Protein AF-A0A2G9UNE1-F1 (afdb_monomer_lite)

Radius of gyration: 16.25 Å; chains: 1; bounding box: 36×36×47 Å

Organism: Teladorsagia circumcincta (NCBI:txid45464)

Foldseek 3Di:
DDQDVVNVVVVVVVVVVVVLVVVVVVCVVCVVVLLVLLVVLLCCLLVVVDACVPPVVSVVVSLVSLVSLLVSLVPCPDPDDDVVSVVSVVSNVVSCVSCPPRHPD

Sequence (105 aa):
MTIKMRDAEQIMSQIRHLSKEQASALEEQHYVQYTTLLGEYTAAIRDEKVTRERNPVMFAIAAEELGNFIQRHTVKENDMETERVKEFDALVNIIRGSVQGKLSL

Secondary structure (DSSP, 8-state):
----HHHHHHHHHHHHHHHHHHHHHHHHHTHHHHHHHHHHHHHHHHTTSS-TTT-HHHHHHHHHHHHHHHHHHHS-------HHHHHHHHHHHHHHHHHBTTB--

pLDDT: mean 84.66, std 11.14, range [50.06, 96.88]

Structure (mmCIF, N/CA/C/O backbone):
data_AF-A0A2G9UNE1-F1
#
_entry.id   AF-A0A2G9UNE1-F1
#
loop_
_atom_site.group_PDB
_atom_site.id
_atom_site.type_symbol
_atom_site.label_atom_id
_atom_site.label_alt_id
_atom_site.label_comp_id
_atom_site.label_asym_id
_atom_site.label_entity_id
_atom_site.label_seq_id
_atom_site.pdbx_PDB_ins_code
_atom_site.Cartn_x
_atom_site.Cartn_y
_atom_site.Cartn_z
_atom_site.occupancy
_atom_site.B_iso_or_equiv
_atom_site.auth_seq_id
_atom_site.auth_comp_id
_atom_site.auth_asym_id
_atom_site.auth_atom_id
_atom_site.pdbx_PDB_model_num
ATOM 1 N N . MET A 1 1 ? -14.799 -16.660 -33.603 1.00 50.06 1 MET A N 1
ATOM 2 C CA . MET A 1 1 ? -13.379 -16.853 -33.244 1.00 50.06 1 MET A CA 1
ATOM 3 C C . MET A 1 1 ? -13.356 -17.345 -31.807 1.00 50.06 1 MET A C 1
ATOM 5 O O . MET A 1 1 ? -13.830 -16.622 -30.944 1.00 50.06 1 MET A O 1
ATOM 9 N N . THR A 1 2 ? -12.938 -18.587 -31.561 1.00 61.91 2 THR A N 1
ATOM 10 C CA . THR A 1 2 ? -12.936 -19.178 -30.212 1.00 61.91 2 THR A CA 1
ATOM 11 C C . THR A 1 2 ? -11.525 -19.068 -29.653 1.00 61.91 2 THR A C 1
ATOM 13 O O . THR A 1 2 ? -10.613 -19.700 -30.182 1.00 61.91 2 THR A O 1
ATOM 16 N N . ILE A 1 3 ? -11.335 -18.233 -28.633 1.00 64.06 3 ILE A N 1
ATOM 17 C CA . ILE A 1 3 ? -10.049 -18.090 -27.941 1.00 64.06 3 ILE A CA 1
ATOM 18 C C . ILE A 1 3 ? -9.828 -19.371 -27.129 1.00 64.06 3 ILE A C 1
ATOM 20 O O . ILE A 1 3 ? -10.706 -19.775 -26.364 1.00 64.06 3 ILE A O 1
ATOM 24 N N . LYS A 1 4 ? -8.692 -20.052 -27.315 1.00 79.44 4 LYS A N 1
ATOM 25 C CA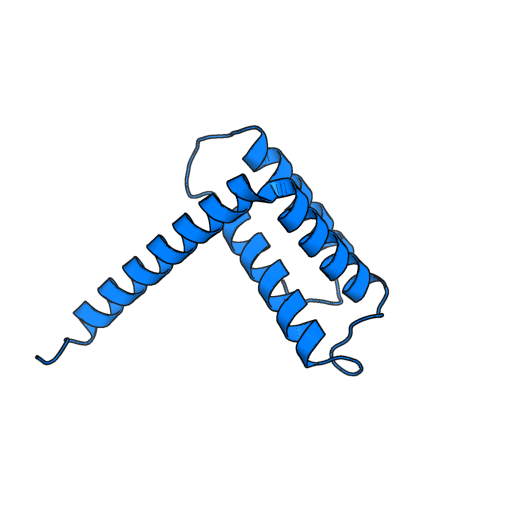 . LYS A 1 4 ? -8.361 -21.232 -26.503 1.00 79.44 4 LYS A CA 1
ATOM 26 C C . LYS A 1 4 ? -7.972 -20.769 -25.101 1.00 79.44 4 LYS A C 1
ATOM 28 O O . LYS A 1 4 ? -7.395 -19.701 -24.945 1.00 79.44 4 LYS A O 1
ATOM 33 N N . MET A 1 5 ? -8.223 -21.587 -24.079 1.00 73.38 5 MET A N 1
ATOM 34 C CA . MET A 1 5 ? -7.975 -21.181 -22.686 1.00 73.38 5 MET A CA 1
ATOM 35 C C . MET A 1 5 ? -6.511 -20.779 -22.418 1.00 73.38 5 MET A C 1
ATOM 37 O O . MET A 1 5 ? -6.266 -19.815 -21.705 1.00 73.38 5 MET A O 1
ATOM 41 N N . ARG A 1 6 ? -5.543 -21.434 -23.075 1.00 74.12 6 ARG A N 1
ATOM 42 C CA . ARG A 1 6 ? -4.121 -21.041 -23.026 1.00 74.12 6 ARG A CA 1
ATOM 43 C C . ARG A 1 6 ? -3.859 -19.644 -23.600 1.00 74.12 6 ARG A C 1
ATOM 45 O O . ARG A 1 6 ? -3.080 -18.887 -23.032 1.00 74.12 6 ARG A O 1
ATOM 52 N N . ASP A 1 7 ? -4.536 -19.289 -24.689 1.00 80.62 7 ASP A N 1
ATOM 53 C CA . ASP A 1 7 ? -4.434 -17.953 -25.281 1.00 80.62 7 ASP A CA 1
ATOM 54 C C . ASP A 1 7 ? -5.086 -16.917 -24.349 1.00 80.62 7 ASP A C 1
ATOM 56 O O . ASP A 1 7 ? -4.564 -15.821 -24.173 1.00 80.62 7 ASP A O 1
ATOM 60 N N . ALA A 1 8 ? -6.189 -17.282 -23.684 1.00 79.38 8 ALA A N 1
ATOM 61 C CA . ALA A 1 8 ? -6.843 -16.432 -22.692 1.00 79.38 8 ALA A CA 1
ATOM 62 C C . ALA A 1 8 ? -5.946 -16.165 -21.470 1.00 79.38 8 ALA A C 1
ATOM 64 O O . ALA A 1 8 ? -5.856 -15.025 -21.024 1.00 79.38 8 ALA A O 1
ATOM 65 N N . GLU A 1 9 ? -5.242 -17.172 -20.948 1.00 83.44 9 GLU A N 1
ATOM 66 C CA . GLU A 1 9 ? -4.295 -17.007 -19.834 1.00 83.44 9 GLU A CA 1
ATOM 67 C C . GLU A 1 9 ? -3.159 -16.037 -20.183 1.00 83.44 9 GLU A C 1
ATOM 69 O O . GLU A 1 9 ? -2.847 -15.134 -19.398 1.00 83.44 9 GLU A O 1
ATOM 74 N N . GLN A 1 10 ? -2.586 -16.177 -21.382 1.00 82.88 10 GLN A N 1
ATOM 75 C CA . GLN A 1 10 ? -1.531 -15.294 -21.874 1.00 82.88 10 GLN A CA 1
ATOM 76 C C . GLN A 1 10 ? -2.038 -13.859 -22.077 1.00 82.88 10 GLN A C 1
ATOM 78 O O . GLN A 1 10 ? -1.402 -12.913 -21.612 1.00 82.88 10 GLN A O 1
ATOM 83 N N . ILE A 1 11 ? -3.206 -13.689 -22.704 1.00 83.81 11 ILE A N 1
ATOM 84 C CA . ILE A 1 11 ? -3.842 -12.377 -22.892 1.00 83.81 11 ILE A CA 1
ATOM 85 C C . ILE A 1 11 ? -4.115 -11.716 -21.535 1.00 83.81 11 ILE A C 1
ATOM 87 O O . ILE A 1 11 ? -3.788 -10.550 -21.337 1.00 83.81 11 ILE A O 1
ATOM 91 N N . MET A 1 12 ? -4.649 -12.457 -20.561 1.00 83.06 12 MET A N 1
ATOM 92 C CA . MET A 1 12 ? -4.925 -11.927 -19.222 1.00 83.06 12 MET A CA 1
ATOM 93 C C . MET A 1 12 ? -3.651 -11.540 -18.467 1.00 83.06 12 MET A C 1
ATOM 95 O O . MET A 1 12 ? -3.656 -10.566 -17.715 1.00 83.06 12 MET A O 1
ATOM 99 N N . SER A 1 13 ? -2.552 -12.275 -18.654 1.00 82.12 13 SER A N 1
ATOM 100 C CA . SER A 1 13 ? -1.246 -11.890 -18.112 1.00 82.12 13 SER A CA 1
ATOM 101 C C . SER A 1 13 ? -0.763 -10.561 -18.701 1.00 82.12 13 SER A C 1
ATOM 103 O O . SER A 1 13 ? -0.373 -9.678 -17.938 1.00 82.12 13 SER A O 1
ATOM 105 N N . GLN A 1 14 ? -0.874 -10.377 -20.018 1.00 81.38 14 GLN A N 1
ATOM 106 C CA . GLN A 1 14 ? -0.501 -9.127 -20.686 1.00 81.38 14 GLN A CA 1
ATOM 107 C C . GLN A 1 14 ? -1.393 -7.951 -20.270 1.00 81.38 14 GLN A C 1
ATOM 109 O O . GLN A 1 14 ? -0.886 -6.864 -20.007 1.00 81.38 14 GLN A O 1
ATOM 114 N N . ILE A 1 15 ? -2.706 -8.164 -20.140 1.00 81.44 15 ILE A N 1
ATOM 115 C CA . ILE A 1 15 ? -3.643 -7.139 -19.653 1.00 81.44 15 ILE A CA 1
ATOM 116 C C . ILE A 1 15 ? -3.256 -6.683 -18.242 1.00 81.44 15 ILE A C 1
ATOM 118 O O . ILE A 1 15 ? -3.200 -5.483 -17.981 1.00 81.44 15 ILE A O 1
ATOM 122 N N . ARG A 1 16 ? -2.949 -7.621 -17.336 1.00 80.75 16 ARG A N 1
ATOM 123 C CA . ARG A 1 16 ? -2.501 -7.289 -15.974 1.00 80.75 16 ARG A CA 1
ATOM 124 C C . ARG A 1 16 ? -1.190 -6.505 -15.976 1.00 80.75 16 ARG A C 1
ATOM 126 O O . ARG A 1 16 ? -1.073 -5.546 -15.220 1.00 80.75 16 ARG A O 1
ATOM 133 N N . HIS A 1 17 ? -0.244 -6.875 -16.837 1.00 78.50 17 HIS A N 1
ATOM 134 C CA . HIS A 1 17 ? 1.018 -6.151 -16.984 1.00 78.50 17 HIS A CA 1
ATOM 135 C C . HIS A 1 17 ? 0.794 -4.704 -17.439 1.00 78.50 17 HIS A C 1
ATOM 137 O O . HIS A 1 17 ? 1.217 -3.775 -16.761 1.00 78.50 17 HIS A O 1
ATOM 143 N N . LEU A 1 18 ? 0.047 -4.505 -18.529 1.00 81.50 18 LEU A N 1
ATOM 144 C CA . LEU A 1 18 ? -0.268 -3.171 -19.052 1.00 81.50 18 LEU A CA 1
ATOM 145 C C . LEU A 1 18 ? -1.031 -2.319 -18.031 1.00 81.50 18 LEU A C 1
ATOM 147 O O . LEU A 1 18 ? -0.791 -1.119 -17.913 1.0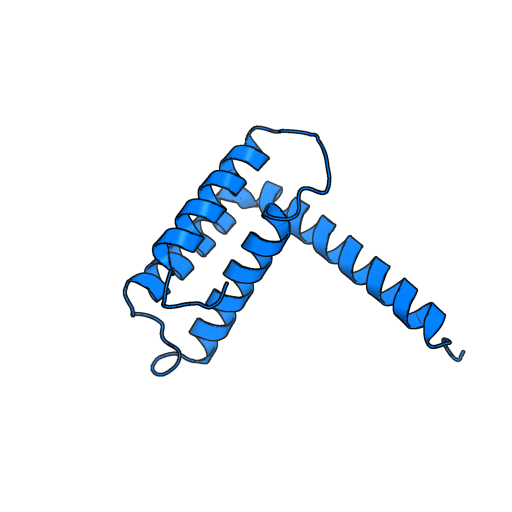0 81.50 18 LEU A O 1
ATOM 151 N N . SER A 1 19 ? -1.936 -2.939 -17.271 1.00 79.00 19 SER A N 1
ATOM 152 C CA . SER A 1 19 ? -2.649 -2.266 -16.186 1.00 79.00 19 SER A CA 1
ATOM 153 C C . SER A 1 19 ? -1.702 -1.822 -15.067 1.00 79.00 19 SER A C 1
ATOM 155 O O . SER A 1 19 ? -1.899 -0.744 -14.511 1.00 79.00 19 SER A O 1
ATOM 157 N N . LYS A 1 20 ? -0.681 -2.624 -14.735 1.00 78.56 20 LYS A N 1
ATOM 158 C CA . LYS A 1 20 ? 0.341 -2.280 -13.735 1.00 78.56 20 LYS A CA 1
ATOM 159 C C . LYS A 1 20 ? 1.221 -1.124 -14.214 1.00 78.56 20 LYS A C 1
ATOM 161 O O . LYS A 1 20 ? 1.457 -0.196 -13.448 1.00 78.56 20 LYS A O 1
ATOM 166 N N . GLU A 1 21 ? 1.656 -1.149 -15.473 1.00 78.56 21 GLU A N 1
ATOM 167 C CA . GLU A 1 21 ? 2.458 -0.070 -16.068 1.00 78.56 21 GLU A CA 1
ATOM 168 C C . GLU A 1 21 ? 1.691 1.255 -16.116 1.00 78.56 21 GLU A C 1
ATOM 170 O O . GLU A 1 21 ? 2.218 2.287 -15.706 1.00 78.56 21 GLU A O 1
ATOM 175 N N . GLN A 1 22 ? 0.424 1.230 -16.545 1.00 82.12 22 GLN A N 1
ATOM 176 C CA . GLN A 1 22 ? -0.424 2.426 -16.528 1.00 82.12 22 GLN A CA 1
ATOM 177 C C . GLN A 1 22 ? -0.636 2.962 -15.112 1.00 82.12 22 GLN A C 1
ATOM 179 O O . GLN A 1 22 ? -0.580 4.174 -14.914 1.00 82.12 22 GLN A O 1
ATOM 184 N N . ALA A 1 23 ? -0.848 2.080 -14.129 1.00 77.44 23 ALA A N 1
ATOM 185 C CA . ALA A 1 23 ? -0.966 2.488 -12.733 1.00 77.44 23 ALA A CA 1
ATOM 186 C C . ALA A 1 23 ? 0.316 3.185 -12.252 1.00 77.44 23 ALA A C 1
ATOM 188 O O . ALA A 1 23 ? 0.232 4.289 -11.729 1.00 77.44 23 ALA A O 1
ATOM 189 N N . SER A 1 24 ? 1.494 2.610 -12.513 1.00 77.56 24 SER A N 1
ATOM 190 C CA . SER A 1 24 ? 2.779 3.219 -12.139 1.00 77.56 24 SER A CA 1
ATOM 191 C C . SER A 1 24 ? 2.983 4.596 -12.781 1.00 77.56 24 SER A C 1
ATOM 193 O O . SER A 1 24 ? 3.396 5.538 -12.110 1.00 77.56 24 SER A O 1
ATOM 195 N N . ALA A 1 25 ? 2.649 4.746 -14.066 1.00 80.88 25 ALA A N 1
ATOM 196 C CA . ALA A 1 25 ? 2.756 6.031 -14.757 1.00 80.88 25 ALA A CA 1
ATOM 197 C C . ALA A 1 25 ? 1.823 7.095 -14.147 1.00 80.88 25 ALA A C 1
ATOM 199 O O . ALA A 1 25 ? 2.204 8.257 -13.996 1.00 80.88 25 ALA A O 1
ATOM 200 N N . LEU A 1 26 ? 0.609 6.694 -13.759 1.00 81.12 26 LEU A N 1
ATOM 201 C CA . LEU A 1 26 ? -0.366 7.574 -13.120 1.00 81.12 26 LEU A CA 1
ATOM 202 C C . LEU A 1 26 ? 0.073 7.985 -11.707 1.00 81.12 26 LEU A C 1
ATOM 204 O O . LEU A 1 26 ? -0.077 9.150 -11.336 1.00 81.12 26 LEU A O 1
ATOM 208 N N . GLU A 1 27 ? 0.652 7.056 -10.944 1.00 83.44 27 GLU A N 1
ATOM 209 C CA . GLU A 1 27 ? 1.235 7.314 -9.623 1.00 83.44 27 GLU A CA 1
ATOM 210 C C . GLU A 1 27 ? 2.381 8.326 -9.697 1.00 83.44 27 GLU A C 1
ATOM 212 O O . GLU A 1 27 ? 2.443 9.244 -8.881 1.00 83.44 27 GLU A O 1
ATOM 217 N N . GLU A 1 28 ? 3.264 8.213 -10.690 1.00 80.44 28 GLU A N 1
ATOM 218 C CA . GLU A 1 28 ? 4.346 9.180 -10.890 1.00 80.44 28 GLU A CA 1
ATOM 219 C C . GLU A 1 28 ? 3.815 10.556 -11.305 1.00 80.44 28 GLU A C 1
ATOM 221 O O . GLU A 1 28 ? 4.231 11.579 -10.748 1.00 80.44 28 GLU A O 1
ATOM 226 N N . GLN A 1 29 ? 2.866 10.589 -12.247 1.00 87.56 29 GLN A N 1
ATOM 227 C CA . GLN A 1 29 ? 2.281 11.826 -12.764 1.00 87.56 29 GLN A CA 1
ATOM 228 C C . GLN A 1 29 ? 1.481 12.590 -11.697 1.00 87.56 29 GLN A C 1
ATOM 230 O O . GLN A 1 29 ? 1.514 13.822 -11.659 1.00 87.56 29 GLN A O 1
ATOM 235 N N . HIS A 1 30 ? 0.773 11.876 -10.822 1.00 87.88 30 HIS A N 1
ATOM 236 C CA . HIS A 1 30 ? -0.102 12.442 -9.790 1.00 87.88 30 HIS A CA 1
ATOM 237 C C . HIS A 1 30 ? 0.381 12.134 -8.371 1.00 87.88 30 HIS A C 1
ATOM 239 O O . HIS A 1 30 ? -0.421 11.988 -7.448 1.00 87.88 30 HIS A O 1
ATOM 245 N N . TYR A 1 31 ? 1.701 12.071 -8.188 1.00 86.56 31 TYR A N 1
ATOM 246 C CA . TYR A 1 31 ? 2.342 11.632 -6.950 1.00 86.56 31 TYR A CA 1
ATOM 247 C C . TYR A 1 31 ? 1.777 12.281 -5.682 1.00 86.56 31 TYR A C 1
ATOM 249 O O . TYR A 1 31 ? 1.440 11.589 -4.724 1.00 86.56 31 TYR A O 1
ATOM 257 N N . VAL A 1 32 ? 1.645 13.611 -5.660 1.00 89.94 32 VAL A N 1
ATOM 258 C CA . VAL A 1 32 ? 1.187 14.340 -4.464 1.00 89.94 32 VAL A CA 1
ATOM 259 C C . VAL A 1 32 ? -0.253 13.973 -4.116 1.00 89.94 32 VAL A C 1
ATOM 261 O O . VAL A 1 32 ? -0.561 13.697 -2.959 1.00 89.94 32 VAL A O 1
ATOM 264 N N . GLN A 1 33 ? -1.142 13.951 -5.108 1.00 91.94 33 GLN A N 1
ATOM 265 C CA . GLN A 1 33 ? -2.549 13.616 -4.907 1.00 91.94 33 GLN A CA 1
ATOM 266 C C . GLN A 1 33 ? -2.699 12.158 -4.478 1.00 91.94 33 GLN A C 1
ATOM 268 O O . GLN A 1 33 ? -3.440 11.859 -3.544 1.00 91.94 33 GLN A O 1
ATOM 273 N N . TYR A 1 34 ? -1.963 11.263 -5.133 1.00 90.50 34 TYR A N 1
ATOM 274 C CA . TYR A 1 34 ? -2.040 9.838 -4.869 1.00 90.50 34 TYR A CA 1
ATOM 275 C C . TYR A 1 34 ? -1.512 9.480 -3.474 1.00 90.50 34 TYR A C 1
ATOM 277 O O . TYR A 1 34 ? -2.203 8.821 -2.701 1.00 90.50 34 TYR A O 1
ATOM 285 N N . THR A 1 35 ? -0.340 9.990 -3.088 1.00 91.12 35 THR A N 1
ATOM 286 C CA . THR A 1 35 ? 0.218 9.760 -1.741 1.00 91.12 35 THR A CA 1
ATOM 287 C C . THR A 1 35 ? -0.638 10.377 -0.636 1.00 91.12 35 THR A C 1
ATOM 289 O O . THR A 1 35 ? -0.778 9.781 0.433 1.00 91.12 35 THR A O 1
ATOM 292 N N . THR A 1 36 ? -1.274 11.524 -0.902 1.00 94.44 36 THR A N 1
ATOM 293 C CA . THR A 1 36 ? -2.234 12.146 0.022 1.00 94.44 36 THR A CA 1
ATOM 294 C C . THR A 1 36 ? -3.444 11.239 0.240 1.00 94.44 36 THR A C 1
ATOM 296 O O . THR A 1 36 ? -3.794 10.963 1.385 1.00 94.44 36 THR A O 1
ATOM 299 N N . LEU A 1 37 ? -4.028 10.700 -0.836 1.00 94.38 37 LEU A N 1
ATOM 300 C CA . LEU A 1 37 ? -5.154 9.766 -0.760 1.00 94.38 37 LEU A CA 1
ATOM 301 C C . LEU A 1 37 ? -4.801 8.494 0.030 1.00 94.38 37 LEU A C 1
ATOM 303 O O . LEU A 1 37 ? -5.560 8.079 0.907 1.00 94.38 37 LEU A O 1
ATOM 307 N N . LEU A 1 38 ? -3.630 7.899 -0.226 1.00 94.81 38 LEU A N 1
ATOM 308 C CA . LEU A 1 38 ? -3.148 6.739 0.535 1.00 94.81 38 LEU A CA 1
ATOM 309 C C . LEU A 1 38 ? -2.991 7.070 2.027 1.00 94.81 38 LEU A C 1
ATOM 311 O O . LEU A 1 38 ? -3.350 6.261 2.888 1.00 94.81 38 LEU A O 1
ATOM 315 N N . GLY A 1 39 ? -2.494 8.268 2.345 1.00 95.62 39 GLY A N 1
ATOM 316 C CA . GLY A 1 39 ? -2.398 8.772 3.713 1.00 95.62 39 GLY A CA 1
ATOM 317 C C . GLY A 1 39 ? -3.765 8.925 4.384 1.00 95.62 39 GLY A C 1
ATOM 318 O O . GLY A 1 39 ? -3.935 8.501 5.528 1.00 95.62 39 GLY A O 1
ATOM 319 N N . GLU A 1 40 ? -4.756 9.464 3.672 1.00 96.88 40 GLU A N 1
ATOM 320 C CA . GLU A 1 40 ? -6.130 9.612 4.162 1.00 96.88 40 GLU A CA 1
ATOM 321 C C . GLU A 1 40 ? -6.792 8.259 4.434 1.00 96.88 40 GLU A C 1
ATOM 323 O O . GLU A 1 40 ? -7.354 8.064 5.513 1.00 96.88 40 GLU A O 1
ATOM 328 N N . TYR A 1 41 ? -6.676 7.299 3.512 1.00 96.50 41 TYR A N 1
ATOM 329 C CA . TYR A 1 41 ? -7.172 5.935 3.714 1.00 96.50 41 TYR A CA 1
ATOM 330 C C . TYR A 1 41 ? -6.501 5.251 4.902 1.00 96.50 41 TYR A C 1
ATOM 332 O O . TYR A 1 41 ? -7.181 4.683 5.762 1.00 96.50 41 TYR A O 1
ATOM 340 N N . THR A 1 42 ? -5.178 5.366 4.996 1.00 96.62 42 THR A N 1
ATOM 341 C CA . THR A 1 42 ? -4.397 4.820 6.109 1.00 96.62 42 THR A CA 1
ATOM 342 C C . THR A 1 42 ? -4.853 5.408 7.439 1.00 96.62 42 THR A C 1
ATOM 344 O O . THR A 1 42 ? -5.126 4.662 8.378 1.00 96.62 42 THR A O 1
ATOM 347 N N . ALA A 1 43 ? -4.987 6.734 7.529 1.00 96.62 43 ALA A N 1
ATOM 348 C CA . ALA A 1 43 ? -5.427 7.414 8.741 1.00 96.62 43 ALA A CA 1
ATOM 349 C C . ALA A 1 43 ? -6.882 7.081 9.093 1.00 96.62 43 ALA A C 1
ATOM 351 O O . ALA A 1 43 ? -7.184 6.824 10.254 1.00 96.62 43 ALA A O 1
ATOM 352 N N . ALA A 1 44 ? -7.783 7.030 8.110 1.00 96.38 44 ALA A N 1
ATOM 353 C CA . ALA A 1 44 ? -9.191 6.716 8.330 1.00 96.38 44 ALA A CA 1
ATOM 354 C C . ALA A 1 44 ? -9.395 5.301 8.893 1.00 96.38 44 ALA A C 1
ATOM 356 O O . ALA A 1 44 ? -10.226 5.114 9.786 1.00 96.38 44 ALA A O 1
ATOM 357 N N . ILE A 1 45 ? -8.618 4.326 8.410 1.00 95.56 45 ILE A N 1
ATOM 358 C CA . ILE A 1 45 ? -8.623 2.954 8.930 1.00 95.56 45 ILE A CA 1
ATOM 359 C C . ILE A 1 45 ? -7.916 2.890 10.288 1.00 95.56 45 ILE A C 1
ATOM 361 O O . ILE A 1 45 ? -8.458 2.323 11.237 1.00 95.56 45 ILE A O 1
ATOM 365 N N . ARG A 1 46 ? -6.730 3.500 10.424 1.00 95.81 46 ARG A N 1
ATOM 366 C CA . ARG A 1 46 ? -5.975 3.540 11.686 1.00 95.81 46 ARG A CA 1
ATOM 367 C C . ARG A 1 46 ? -6.789 4.165 12.817 1.00 95.81 46 ARG A C 1
ATOM 369 O O . ARG A 1 46 ? -6.767 3.636 13.923 1.00 95.81 46 ARG A O 1
ATOM 376 N N . ASP A 1 47 ? -7.507 5.245 12.551 1.00 96.25 47 ASP A N 1
ATOM 377 C CA . ASP A 1 47 ? -8.281 5.979 13.554 1.00 96.25 47 ASP A CA 1
ATOM 378 C C . ASP A 1 47 ? -9.711 5.423 13.710 1.00 96.25 47 ASP A C 1
ATOM 380 O O . ASP A 1 47 ? -10.547 6.053 14.355 1.00 96.25 47 ASP A O 1
ATOM 384 N N . GLU A 1 48 ? -10.015 4.271 13.094 1.00 94.19 48 GLU A N 1
ATOM 385 C CA . GLU A 1 48 ? -11.309 3.568 13.169 1.00 94.19 48 GLU A CA 1
ATOM 386 C C . GLU A 1 48 ? -12.520 4.424 12.745 1.00 94.19 48 GLU A C 1
ATOM 388 O O . GLU A 1 48 ? -13.673 4.177 13.125 1.00 94.19 48 GLU A O 1
ATOM 393 N N . LYS A 1 49 ? -12.267 5.437 11.910 1.00 95.12 49 LYS A N 1
ATOM 394 C CA . LYS A 1 49 ? -13.305 6.236 11.246 1.00 95.12 49 LYS A CA 1
ATOM 395 C C . LYS A 1 49 ? -13.951 5.461 10.104 1.00 95.12 49 LYS A C 1
ATOM 397 O O . LYS A 1 49 ? -15.119 5.686 9.817 1.00 95.12 49 LYS A O 1
ATOM 402 N N . VAL A 1 50 ? -13.195 4.555 9.483 1.00 93.62 50 VAL A N 1
ATOM 403 C CA . VAL A 1 50 ? -13.651 3.624 8.447 1.00 93.62 50 VAL A CA 1
ATOM 404 C C . VAL A 1 50 ? -13.326 2.204 8.909 1.00 93.62 50 VAL A C 1
ATOM 406 O O . VAL A 1 50 ? -12.160 1.829 9.007 1.00 93.62 50 VAL A O 1
ATOM 409 N N . THR A 1 51 ? -14.360 1.408 9.192 1.00 94.19 51 THR A N 1
ATOM 410 C CA . THR A 1 51 ? -14.243 -0.014 9.572 1.00 94.19 51 THR A CA 1
ATOM 411 C C . THR A 1 51 ? -15.170 -0.878 8.717 1.00 94.19 51 THR A C 1
ATOM 413 O O . THR A 1 51 ? -16.068 -0.353 8.048 1.00 94.19 51 THR A O 1
ATOM 416 N N . ARG A 1 52 ? -14.988 -2.206 8.755 1.00 92.81 52 ARG A N 1
ATOM 417 C CA . ARG A 1 52 ? -15.845 -3.167 8.034 1.00 92.81 52 ARG A CA 1
ATOM 418 C C . ARG A 1 52 ? -17.312 -3.066 8.451 1.00 92.81 52 ARG A C 1
ATOM 420 O O . ARG A 1 52 ? -18.198 -3.277 7.634 1.00 92.81 52 ARG A O 1
ATOM 427 N N . GLU A 1 53 ? -17.563 -2.727 9.708 1.00 93.75 53 GLU A N 1
ATOM 428 C CA . GLU A 1 53 ? -18.889 -2.685 10.320 1.00 93.75 53 GLU A CA 1
ATOM 429 C C . GLU A 1 53 ? -19.577 -1.337 10.092 1.00 93.75 53 GLU A C 1
ATOM 431 O O . GLU A 1 53 ? -20.783 -1.289 9.862 1.00 93.75 53 GLU A O 1
ATOM 436 N N . ARG A 1 54 ? -18.823 -0.231 10.156 1.00 92.12 54 ARG A N 1
ATOM 437 C CA . ARG A 1 54 ? -19.378 1.127 10.038 1.00 92.12 54 ARG A CA 1
ATOM 438 C C . ARG A 1 54 ? -19.512 1.588 8.593 1.00 92.12 54 ARG A C 1
ATOM 440 O O . ARG A 1 54 ? -20.510 2.207 8.234 1.00 92.12 54 ARG A O 1
ATOM 447 N N . ASN A 1 55 ? -18.506 1.309 7.766 1.00 93.50 55 ASN A N 1
ATOM 448 C CA . ASN A 1 55 ? -18.416 1.813 6.396 1.00 93.50 55 ASN A CA 1
ATOM 449 C C . ASN A 1 55 ? -17.872 0.720 5.461 1.00 93.50 55 ASN A C 1
ATOM 451 O O . ASN A 1 55 ? -16.791 0.889 4.898 1.00 93.50 55 ASN A O 1
ATOM 455 N N . PRO A 1 56 ? -18.609 -0.390 5.264 1.00 91.44 56 PRO A N 1
ATOM 456 C CA . PRO A 1 56 ? -18.103 -1.582 4.579 1.00 91.44 56 PRO A CA 1
ATOM 457 C C . PRO A 1 56 ? -17.562 -1.298 3.173 1.00 91.44 56 PRO A C 1
ATOM 459 O O . PRO A 1 56 ? -16.501 -1.794 2.810 1.00 91.44 56 PRO A O 1
ATOM 462 N N . VAL A 1 57 ? -18.256 -0.461 2.395 1.00 93.75 57 VAL A N 1
ATOM 463 C CA . VAL A 1 57 ? -17.841 -0.113 1.025 1.00 93.75 57 VAL A CA 1
ATOM 464 C C . VAL A 1 57 ? -16.573 0.741 1.028 1.00 93.75 57 VAL A C 1
ATOM 466 O O . VAL A 1 57 ? -15.627 0.427 0.316 1.00 93.75 57 VAL A O 1
ATOM 469 N N . MET A 1 58 ? -16.518 1.786 1.860 1.00 93.62 58 MET A N 1
ATOM 470 C CA . MET A 1 58 ? -15.328 2.642 1.948 1.00 93.62 58 MET A CA 1
ATOM 471 C C . MET A 1 58 ? -14.124 1.885 2.499 1.00 93.62 58 MET A C 1
ATOM 473 O O . MET A 1 58 ? -13.010 2.105 2.039 1.00 93.62 58 MET A O 1
ATOM 477 N N . PHE A 1 59 ? -14.346 0.972 3.446 1.00 93.88 59 PHE A N 1
ATOM 478 C CA . PHE A 1 59 ? -13.301 0.098 3.957 1.00 93.88 59 PHE A CA 1
ATOM 479 C C . PHE A 1 59 ? -12.765 -0.818 2.860 1.00 93.88 59 PHE A C 1
ATOM 481 O O . PHE A 1 59 ? -11.555 -0.946 2.734 1.00 93.88 59 PHE A O 1
ATOM 488 N N . ALA A 1 60 ? -13.641 -1.428 2.054 1.00 93.75 60 ALA A N 1
ATOM 489 C CA . ALA A 1 60 ? -13.225 -2.286 0.948 1.00 93.75 60 ALA A CA 1
ATOM 490 C C . ALA A 1 60 ? -12.407 -1.512 -0.093 1.00 93.75 60 ALA A C 1
ATOM 492 O O . ALA A 1 60 ? -11.339 -1.974 -0.472 1.00 93.75 60 ALA A O 1
ATOM 493 N N . ILE A 1 61 ? -12.859 -0.317 -0.488 1.00 93.31 61 ILE A N 1
ATOM 494 C CA . ILE A 1 61 ? -12.130 0.550 -1.426 1.00 93.31 61 ILE A CA 1
ATOM 495 C C . ILE A 1 61 ? -10.753 0.910 -0.862 1.00 93.31 61 ILE A C 1
ATOM 497 O O . ILE A 1 61 ? -9.740 0.688 -1.514 1.00 93.31 61 ILE A O 1
ATOM 501 N N . ALA A 1 62 ? -10.702 1.420 0.370 1.00 94.06 62 ALA A N 1
ATOM 502 C CA . ALA A 1 62 ? -9.449 1.820 0.998 1.00 94.06 62 ALA A CA 1
ATOM 503 C C . ALA A 1 62 ? -8.488 0.631 1.177 1.00 94.06 62 ALA A C 1
ATOM 505 O O . ALA A 1 62 ? -7.299 0.754 0.901 1.00 94.06 62 ALA A O 1
ATOM 506 N N . ALA A 1 63 ? -8.990 -0.529 1.605 1.00 93.56 63 ALA A N 1
ATOM 507 C CA . ALA A 1 63 ? -8.186 -1.737 1.759 1.00 93.56 63 ALA A CA 1
ATOM 508 C C . ALA A 1 63 ? -7.618 -2.233 0.420 1.00 93.56 63 ALA A C 1
ATOM 510 O O . ALA A 1 63 ? -6.442 -2.584 0.359 1.00 93.56 63 ALA A O 1
ATOM 511 N N . GLU A 1 64 ? -8.437 -2.234 -0.633 1.00 92.88 64 GLU A N 1
ATOM 512 C CA . GLU A 1 64 ? -8.047 -2.649 -1.982 1.00 92.88 64 GLU A CA 1
ATOM 513 C C . GLU A 1 64 ? -6.972 -1.719 -2.559 1.00 92.88 64 GLU A C 1
ATOM 515 O O . GLU A 1 64 ? -5.937 -2.186 -3.025 1.00 92.88 64 GLU A O 1
ATOM 520 N N . GLU A 1 65 ? -7.161 -0.401 -2.464 1.00 92.00 65 GLU A N 1
ATOM 521 C CA . GLU A 1 65 ? -6.190 0.581 -2.960 1.00 92.00 65 GLU A CA 1
ATOM 522 C C . GLU A 1 65 ? -4.846 0.494 -2.222 1.00 92.00 65 GLU A C 1
ATOM 524 O O . GLU A 1 65 ? -3.788 0.453 -2.857 1.00 92.00 65 GLU A O 1
ATOM 529 N N . LEU A 1 66 ? -4.870 0.394 -0.886 1.00 94.19 66 LEU A N 1
ATOM 530 C CA . LEU A 1 66 ? -3.653 0.229 -0.083 1.00 94.19 66 LEU A CA 1
ATOM 531 C C . LEU A 1 66 ? -2.945 -1.097 -0.400 1.00 94.19 66 LEU A C 1
ATOM 533 O O . LEU A 1 66 ? -1.721 -1.122 -0.526 1.00 94.19 66 LEU A O 1
ATOM 537 N N . GLY A 1 67 ? -3.696 -2.191 -0.556 1.00 91.88 67 GLY A N 1
ATOM 538 C CA . GLY A 1 67 ? -3.146 -3.501 -0.907 1.00 91.88 67 GLY A CA 1
ATOM 539 C C . GLY A 1 67 ? -2.513 -3.520 -2.294 1.00 91.88 67 GLY A C 1
ATOM 540 O O . GLY A 1 67 ? -1.385 -3.986 -2.452 1.00 91.88 67 GLY A O 1
ATOM 541 N N . ASN A 1 68 ? -3.189 -2.935 -3.280 1.00 88.44 68 ASN A N 1
ATOM 542 C CA . ASN A 1 68 ? -2.695 -2.825 -4.646 1.00 88.44 68 ASN A CA 1
ATOM 543 C C . ASN A 1 68 ? -1.414 -1.985 -4.728 1.00 88.44 68 ASN A C 1
ATOM 545 O O . ASN A 1 68 ? -0.462 -2.381 -5.405 1.00 88.44 68 ASN A O 1
ATOM 549 N N . PHE A 1 69 ? -1.353 -0.867 -3.999 1.00 89.69 69 PHE A N 1
ATOM 550 C CA . PHE A 1 69 ? -0.134 -0.067 -3.886 1.00 89.69 69 PHE A CA 1
ATOM 551 C C . PHE A 1 69 ? 1.017 -0.875 -3.267 1.00 89.69 69 PHE A C 1
ATOM 553 O O . PHE A 1 69 ? 2.098 -0.973 -3.849 1.00 89.69 69 PHE A O 1
ATOM 560 N N . ILE A 1 70 ? 0.775 -1.530 -2.126 1.00 90.12 70 ILE A N 1
ATOM 561 C CA . ILE A 1 70 ? 1.782 -2.365 -1.459 1.00 90.12 70 ILE A CA 1
ATOM 562 C C . ILE A 1 70 ? 2.274 -3.475 -2.383 1.00 90.12 70 ILE A C 1
ATOM 564 O O . ILE A 1 70 ? 3.479 -3.713 -2.456 1.00 90.12 70 ILE A O 1
ATOM 568 N N . GLN A 1 71 ? 1.379 -4.156 -3.097 1.00 87.25 71 GLN A N 1
ATOM 569 C CA . GLN A 1 71 ? 1.754 -5.233 -4.004 1.00 87.25 71 GLN A CA 1
ATOM 570 C C . GLN A 1 71 ? 2.656 -4.727 -5.134 1.00 87.25 71 GLN A C 1
ATOM 572 O O . GLN A 1 71 ? 3.672 -5.360 -5.425 1.00 87.25 71 GLN A O 1
ATOM 577 N N . ARG A 1 72 ? 2.323 -3.582 -5.747 1.00 84.38 72 ARG A N 1
ATOM 578 C CA . ARG A 1 72 ? 3.123 -2.997 -6.834 1.00 84.38 72 ARG A CA 1
ATOM 579 C C . ARG A 1 72 ? 4.538 -2.644 -6.392 1.00 84.38 72 ARG A C 1
ATOM 581 O O . ARG A 1 72 ? 5.469 -2.941 -7.131 1.00 84.38 72 ARG A O 1
ATOM 588 N N . HIS A 1 73 ? 4.683 -2.083 -5.193 1.00 83.88 73 HIS A N 1
ATOM 589 C CA . HIS A 1 73 ? 5.965 -1.575 -4.688 1.00 83.88 73 HIS A CA 1
ATOM 590 C C . HIS A 1 73 ? 6.738 -2.574 -3.815 1.00 83.88 73 HIS A C 1
ATOM 592 O O . HIS A 1 73 ? 7.914 -2.378 -3.550 1.00 83.88 73 HIS A O 1
ATOM 598 N N . THR A 1 74 ? 6.133 -3.699 -3.414 1.00 80.19 74 THR A N 1
ATOM 599 C CA . THR A 1 74 ? 6.860 -4.797 -2.740 1.00 80.19 74 THR A CA 1
ATOM 600 C C . THR A 1 74 ? 7.555 -5.721 -3.745 1.00 80.19 74 THR A C 1
ATOM 602 O O . THR A 1 74 ? 8.599 -6.301 -3.442 1.00 80.19 74 THR A O 1
ATOM 605 N N . VAL A 1 75 ? 6.986 -5.894 -4.943 1.00 70.19 75 VAL A N 1
ATOM 606 C CA . VAL A 1 75 ? 7.562 -6.755 -5.982 1.00 70.19 75 VAL A CA 1
ATOM 607 C C . VAL A 1 75 ? 8.588 -5.949 -6.781 1.00 70.19 75 VAL A C 1
ATOM 609 O O . VAL A 1 75 ? 8.245 -5.273 -7.750 1.00 70.19 75 VAL A O 1
ATOM 612 N N . LYS A 1 76 ? 9.858 -6.021 -6.363 1.00 61.44 76 LYS A N 1
ATOM 613 C CA . LYS A 1 76 ? 11.003 -5.424 -7.068 1.00 61.44 76 LYS A CA 1
ATOM 614 C C . LYS A 1 76 ? 11.235 -6.138 -8.402 1.00 61.44 76 LYS A C 1
ATOM 616 O O . LYS A 1 76 ? 11.990 -7.100 -8.473 1.00 61.44 76 LYS A O 1
ATOM 621 N N . GLU A 1 77 ? 10.549 -5.699 -9.451 1.00 55.66 77 GLU A N 1
ATOM 622 C CA . GLU A 1 77 ? 10.703 -6.261 -10.802 1.00 55.66 77 GLU A CA 1
ATOM 623 C C . GLU A 1 77 ? 11.833 -5.604 -11.612 1.00 55.66 77 GLU A C 1
ATOM 625 O O . GLU A 1 77 ? 12.202 -6.150 -12.644 1.00 55.66 77 GLU A O 1
ATOM 630 N N . ASN A 1 78 ? 12.434 -4.494 -11.156 1.00 51.28 78 ASN A N 1
ATOM 631 C CA . ASN A 1 78 ? 13.547 -3.841 -11.856 1.00 51.28 78 ASN A CA 1
ATOM 632 C C . ASN A 1 78 ? 14.588 -3.238 -10.893 1.00 51.28 78 ASN A C 1
ATOM 634 O O . ASN A 1 78 ? 14.240 -2.497 -9.978 1.00 51.28 78 ASN A O 1
ATOM 638 N N . ASP A 1 79 ? 15.871 -3.502 -11.167 1.00 51.34 79 ASP A N 1
ATOM 639 C CA . ASP A 1 79 ? 17.075 -3.061 -10.428 1.00 51.34 79 ASP A CA 1
ATOM 640 C C . ASP A 1 79 ? 17.401 -1.554 -10.551 1.00 51.34 79 ASP A C 1
ATOM 642 O O . ASP A 1 79 ? 18.500 -1.106 -10.218 1.00 51.34 79 ASP A O 1
ATOM 646 N N . MET A 1 80 ? 16.472 -0.731 -11.040 1.00 52.25 80 MET A N 1
ATOM 647 C CA . MET A 1 80 ? 16.681 0.714 -11.122 1.00 52.25 80 MET A CA 1
ATOM 648 C C . MET A 1 80 ? 16.161 1.401 -9.859 1.00 52.25 80 MET A C 1
ATOM 650 O O . MET A 1 80 ? 15.009 1.828 -9.791 1.00 52.25 80 MET A O 1
ATOM 654 N N . GLU A 1 81 ? 17.034 1.533 -8.858 1.00 59.06 81 GLU A N 1
ATOM 655 C CA . GLU A 1 81 ? 16.793 2.386 -7.692 1.00 59.06 81 GLU A CA 1
ATOM 656 C C . GLU A 1 81 ? 16.706 3.857 -8.117 1.00 59.06 81 GLU A C 1
ATOM 658 O O . GLU A 1 81 ? 17.713 4.535 -8.328 1.00 59.06 81 GLU A O 1
ATOM 663 N N . THR A 1 82 ? 15.484 4.371 -8.222 1.00 71.50 82 THR A N 1
ATOM 664 C CA . THR A 1 82 ? 15.226 5.811 -8.302 1.00 71.50 82 THR A CA 1
ATOM 665 C C . THR A 1 82 ? 14.870 6.348 -6.912 1.00 71.50 82 THR A C 1
ATOM 667 O O . THR A 1 82 ? 14.410 5.605 -6.044 1.00 71.50 82 THR A O 1
ATOM 670 N N . GLU A 1 83 ? 15.043 7.653 -6.677 1.00 75.81 83 GLU A N 1
ATOM 671 C CA . GLU A 1 83 ? 14.603 8.286 -5.417 1.00 75.81 83 GLU A CA 1
ATOM 672 C C . GLU A 1 83 ? 13.097 8.085 -5.168 1.00 75.81 83 GLU A C 1
ATOM 674 O O . GLU A 1 83 ? 12.676 7.896 -4.030 1.00 75.81 83 GLU A O 1
ATOM 679 N N . ARG A 1 84 ? 12.291 7.997 -6.235 1.00 75.50 84 ARG A N 1
ATOM 680 C CA . ARG A 1 84 ? 10.860 7.674 -6.146 1.00 75.50 84 ARG A CA 1
ATOM 681 C C . ARG A 1 84 ? 10.590 6.279 -5.597 1.00 75.50 84 ARG A C 1
ATOM 683 O O . ARG A 1 84 ? 9.689 6.124 -4.780 1.00 75.50 84 ARG A O 1
ATOM 690 N N . VAL A 1 85 ? 11.377 5.279 -5.994 1.00 78.88 85 VAL A N 1
ATOM 691 C CA . VAL A 1 85 ? 11.248 3.915 -5.453 1.00 78.88 85 VAL A CA 1
ATOM 692 C C . VAL A 1 85 ? 11.512 3.915 -3.947 1.00 78.88 85 VAL A C 1
ATOM 694 O O . VAL A 1 85 ? 10.752 3.310 -3.200 1.00 78.88 85 VAL A O 1
ATOM 697 N N . LYS A 1 86 ? 12.514 4.666 -3.472 1.00 82.69 86 LYS A N 1
ATOM 698 C CA . LYS A 1 86 ? 12.789 4.799 -2.029 1.00 82.69 86 LYS A CA 1
ATOM 699 C C . LYS A 1 86 ? 11.650 5.490 -1.279 1.00 82.69 86 LYS A C 1
ATOM 701 O O . LYS A 1 86 ? 11.304 5.075 -0.173 1.00 82.69 86 LYS A O 1
ATOM 706 N N . GLU A 1 87 ? 11.067 6.536 -1.865 1.00 85.19 87 GLU A N 1
ATOM 707 C CA . GLU A 1 87 ? 9.897 7.218 -1.299 1.00 85.19 87 GLU A CA 1
ATOM 708 C C . GLU A 1 87 ? 8.699 6.266 -1.181 1.00 85.19 87 GLU A C 1
ATOM 710 O O . GLU A 1 87 ? 8.059 6.209 -0.129 1.00 85.19 87 GLU A O 1
ATOM 715 N N . PHE A 1 88 ? 8.422 5.474 -2.219 1.00 86.88 88 PHE A N 1
ATOM 716 C CA . PHE A 1 88 ? 7.346 4.487 -2.189 1.00 86.88 88 PHE A CA 1
ATOM 717 C C . PHE A 1 88 ? 7.621 3.339 -1.214 1.00 86.88 88 PHE A C 1
ATOM 719 O O . PHE A 1 88 ? 6.716 2.972 -0.466 1.00 86.88 88 PHE A O 1
ATOM 726 N N . ASP A 1 89 ? 8.856 2.843 -1.125 1.00 87.06 89 ASP A N 1
ATOM 727 C CA . ASP A 1 89 ? 9.268 1.850 -0.123 1.00 87.06 89 ASP A CA 1
ATOM 728 C C . ASP A 1 89 ? 9.028 2.369 1.305 1.00 87.06 89 ASP A C 1
ATOM 730 O O . ASP A 1 89 ? 8.491 1.662 2.167 1.00 87.06 89 ASP A O 1
ATOM 734 N N . ALA A 1 90 ? 9.383 3.630 1.570 1.00 89.38 90 ALA A N 1
ATOM 735 C CA . ALA A 1 90 ? 9.097 4.270 2.849 1.00 89.38 90 ALA A CA 1
ATOM 736 C C . ALA A 1 90 ? 7.584 4.349 3.103 1.00 89.38 90 ALA A C 1
ATOM 738 O O . ALA A 1 90 ? 7.125 4.007 4.197 1.00 89.38 90 ALA A O 1
ATOM 739 N N . LEU A 1 91 ? 6.801 4.729 2.090 1.00 90.50 91 LEU A N 1
ATOM 740 C CA . LEU A 1 91 ? 5.346 4.807 2.185 1.00 90.50 91 LE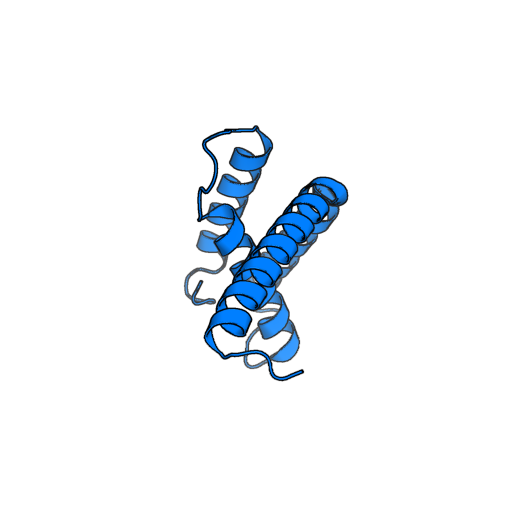U A CA 1
ATOM 741 C C . LEU A 1 91 ? 4.718 3.437 2.486 1.00 90.50 91 LEU A C 1
ATOM 743 O O . LEU A 1 91 ? 3.876 3.337 3.376 1.00 90.50 91 LEU A O 1
ATOM 747 N N . VAL A 1 92 ? 5.168 2.370 1.819 1.00 92.19 92 VAL A N 1
ATOM 748 C CA . VAL A 1 92 ? 4.730 0.986 2.072 1.00 92.19 92 VAL A CA 1
ATOM 749 C C . VAL A 1 92 ? 4.950 0.605 3.534 1.00 92.19 92 VAL A C 1
ATOM 751 O O . VAL A 1 92 ? 4.044 0.073 4.179 1.00 92.19 92 VAL A O 1
ATOM 754 N N . ASN A 1 93 ? 6.128 0.909 4.082 1.00 92.19 93 ASN A N 1
ATOM 755 C CA . ASN A 1 93 ? 6.447 0.611 5.477 1.00 92.19 93 ASN A CA 1
ATOM 756 C C . ASN A 1 93 ? 5.557 1.395 6.453 1.00 92.19 93 ASN A C 1
ATOM 758 O O . ASN A 1 93 ? 5.058 0.825 7.427 1.00 92.19 93 ASN A O 1
ATOM 762 N N . ILE A 1 94 ? 5.305 2.677 6.170 1.00 93.31 94 ILE A N 1
ATOM 763 C CA . ILE A 1 94 ? 4.414 3.526 6.973 1.00 93.31 94 ILE A CA 1
ATOM 764 C C . ILE A 1 94 ? 2.983 2.982 6.956 1.00 93.31 94 ILE A C 1
ATOM 766 O O . ILE A 1 94 ? 2.359 2.873 8.016 1.00 93.31 94 ILE A O 1
ATOM 770 N N . ILE A 1 95 ? 2.467 2.622 5.776 1.00 94.00 95 ILE A N 1
ATOM 771 C CA . ILE A 1 95 ? 1.113 2.082 5.613 1.00 94.00 95 ILE A CA 1
ATOM 772 C C . ILE A 1 95 ? 0.987 0.777 6.396 1.00 94.00 95 ILE A C 1
ATOM 774 O O . ILE A 1 95 ? 0.123 0.686 7.269 1.00 94.00 95 ILE A O 1
ATOM 778 N N . ARG A 1 96 ? 1.881 -0.197 6.157 1.00 93.00 96 ARG A N 1
ATOM 779 C CA . ARG A 1 96 ? 1.873 -1.501 6.843 1.00 93.00 96 ARG A CA 1
ATOM 780 C C . ARG A 1 96 ? 1.891 -1.355 8.360 1.00 93.00 96 ARG A C 1
ATOM 782 O O . ARG A 1 96 ? 1.077 -1.979 9.035 1.00 93.00 96 ARG A O 1
ATOM 789 N N . GLY A 1 97 ? 2.775 -0.509 8.890 1.00 92.81 97 GLY A N 1
ATOM 790 C CA . GLY A 1 97 ? 2.849 -0.256 10.330 1.00 92.81 97 GLY A CA 1
ATOM 791 C C . GLY A 1 97 ? 1.582 0.402 10.883 1.00 92.81 97 GLY A C 1
ATOM 792 O O . GLY A 1 97 ? 1.112 0.043 11.959 1.00 92.81 97 GLY A O 1
ATOM 793 N N . SER A 1 98 ? 0.984 1.331 10.136 1.00 92.94 98 SER A N 1
ATOM 794 C CA . SER A 1 98 ? -0.186 2.097 10.588 1.00 92.94 98 SER A CA 1
ATOM 795 C C . SER A 1 98 ? -1.481 1.283 10.620 1.00 92.94 98 SER A C 1
ATOM 797 O O . SER A 1 98 ? -2.350 1.545 11.455 1.00 92.94 98 SER A O 1
ATOM 799 N N . VAL A 1 99 ? -1.631 0.308 9.721 1.00 91.31 99 VAL A N 1
ATOM 800 C CA . VAL A 1 99 ? -2.846 -0.523 9.600 1.00 91.31 99 VAL A CA 1
ATOM 801 C C . VAL A 1 99 ? -2.666 -1.942 10.144 1.00 91.31 99 VAL A C 1
ATOM 803 O O . VAL A 1 99 ? -3.562 -2.778 9.993 1.00 91.31 99 VAL A O 1
ATOM 806 N N . GLN A 1 100 ? -1.537 -2.222 10.800 1.00 92.31 100 GLN A N 1
ATOM 807 C CA . GLN A 1 100 ? -1.245 -3.526 11.388 1.00 92.31 100 GLN A CA 1
ATOM 808 C C . GLN A 1 100 ? -2.369 -3.965 12.339 1.00 92.31 100 GLN A C 1
ATOM 810 O O . GLN A 1 100 ? -2.808 -3.216 13.211 1.00 92.31 100 GLN A O 1
ATOM 815 N N . GLY A 1 101 ? -2.862 -5.190 12.147 1.00 87.81 101 GLY A N 1
ATOM 816 C CA . GLY A 1 101 ? -3.966 -5.752 12.932 1.00 87.81 101 GLY A CA 1
ATOM 817 C C . GLY A 1 101 ? -5.362 -5.254 12.536 1.00 87.81 101 GLY A C 1
ATOM 818 O O . GLY A 1 101 ? -6.345 -5.820 13.004 1.00 87.81 101 GLY A O 1
ATOM 819 N N . LYS A 1 102 ? -5.468 -4.250 11.654 1.00 86.19 102 LYS A N 1
ATOM 820 C CA . LYS A 1 102 ? -6.741 -3.740 11.106 1.00 86.19 102 LYS A CA 1
ATOM 821 C C . LYS A 1 102 ? -6.990 -4.202 9.676 1.00 86.19 102 LYS A C 1
ATOM 823 O O . LYS A 1 102 ? -8.135 -4.433 9.288 1.00 86.19 102 LYS A O 1
ATOM 828 N N . LEU A 1 103 ? -5.920 -4.365 8.903 1.00 84.12 103 LEU A N 1
ATOM 829 C CA . LEU A 1 103 ? -5.958 -4.967 7.578 1.00 84.12 103 LEU A CA 1
ATOM 830 C C . LEU A 1 103 ? -5.053 -6.196 7.514 1.00 84.12 103 LEU A C 1
ATOM 832 O O . LEU A 1 103 ? -4.042 -6.291 8.209 1.00 84.12 103 LEU A O 1
ATOM 836 N N . SER A 1 104 ? -5.442 -7.136 6.659 1.00 77.12 104 SER A N 1
ATOM 837 C CA . SER A 1 104 ? -4.637 -8.295 6.279 1.00 77.12 104 SER A CA 1
ATOM 838 C C . SER A 1 104 ? -3.989 -7.970 4.931 1.00 77.12 104 SER A C 1
ATOM 840 O O . SER A 1 104 ? -4.572 -8.286 3.897 1.00 77.12 104 SER A O 1
ATOM 842 N N . LEU A 1 105 ? -2.865 -7.246 4.961 1.00 67.69 105 LEU A N 1
ATOM 843 C CA . LEU A 1 105 ? -2.114 -6.774 3.784 1.00 67.69 105 LEU A CA 1
ATOM 844 C C . LEU A 1 105 ? -0.707 -7.365 3.744 1.00 67.69 105 LEU A C 1
ATOM 846 O O . LEU A 1 105 ? -0.120 -7.535 4.837 1.00 67.69 105 LEU A O 1
#

=== Feature glossary ===
Each block in this record encodes a different view of the same protein. In brief:

Predicted aligned error. PAE(i, j) answers: if I align the predicted and true structures on residue i, how far off (in Å) do I expect residue j to be? A block-diagonal PAE matrix with low values on the blocks and high values off-diagonal is the signature of a multi-domain protein with confidently predicted dom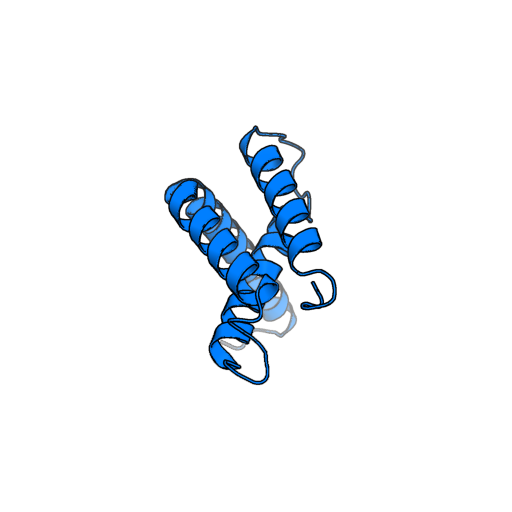ains but uncertain inter-domain orientation.

Contact-map, Ramachandran, and PAE plots. Plot im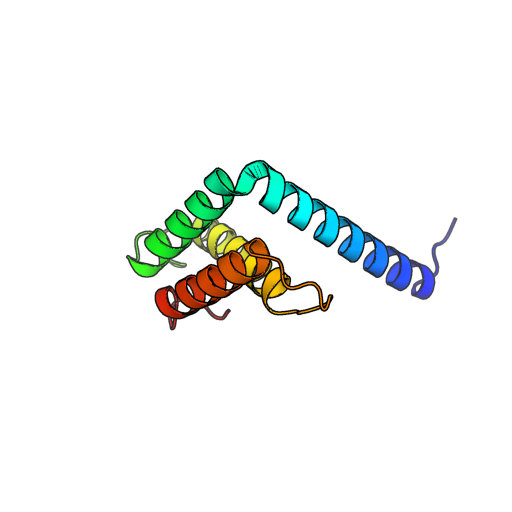ages: a contact map (which residues are close in 3D, as an N×N binary image), a Ramachandran scatter (backbone torsion angles, revealing secondary-structure composition at a glance), and — for AlphaFold structures — a PAE heatmap (pairwise prediction confidence).

Backbone torsions (φ/ψ). φ (phi) and ψ (psi) are the two rotatable backbone dihedrals per residue: φ is the C(i-1)–N–Cα–C torsion, ψ is the N–Cα–C–N(i+1) torsion, both in degrees on (−180°, 180°]. α-helical residues cluster near (−60°, −45°); β-strand residues near (−120°, +130°). A Ramachandran plot is simply a scatter of (φ, ψ) for every residue.

Foldseek 3Di. A 3Di character summarizes, for each residue, the relative orientation of the Cα frame of its nearest spatial neighbor. Because it encodes fold topology rather than chemistry, 3Di alignments detect remote structural similarity that sequence alignment misses.

Radius of gyration, Cα contacts, bounding box. Three whole-structure scalars: the radius of gyration (RMS distance of Cα from centroid, in Å), the count of Cα–Cα contacts (pairs close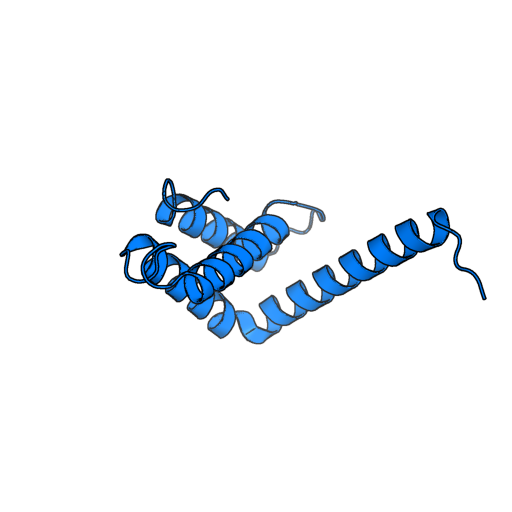r than 8 Å and separated by more than four residues in sequence — i.e. tertiary, not local, contacts), and the bounding-box dimensions. Together they distinguish compact globular folds from extended fibres or disordered chains.

Sequence. Sequence gives the chain of amino acids in standard one-letter code (A=alanine, C=cysteine, …, Y=tyrosine), read N→C. It is the only feature that is directly encoded by the gene; all structural features are derived from the folded form of this sequence.

mmCIF coordinates. Atomic coordinates in PDBx/mmCIF format — the same representation the Protein Data Bank distributes. Each line of the _atom_site loop places one backbone atom in Cartesian space (units: ångströms, origin: arbitrary).

Secondary structure (3-state, P-SEA). Three-state secondary structure (P-SEA) collapses the eight DSSP classes into helix (a), strand (b), and coil (c). P-SEA assigns these from Cα geometry alone — distances and angles — without requiring backbone oxygens, so it works on any Cα trace.

InterPro / GO / CATH / organism. Functional annotations link the protein to curated databases. InterPro entries identify conserved domains and families by matching the sequence against member-database signatures (Pfam, PROSITE, CDD, …). Gene Ontology (GO) terms describe molecular function, biological process, and cellular component in a controlled vocabulary. CATH places the structure in a hierarchical fold classification (Class/Architecture/Topology/Homologous-superfamily). The organism is the source species.

B-factor. B-factor (Debye–Waller factor) reflects atomic displacement in the crystal lattice. It is an experimental observable (units Å²), not a prediction; low values mean the atom is pinned down, high values mean it moves or is heterogeneous across the crystal.

Rendered structure images. Structure images are PyMOL renders from six orthogonal camera directions. Cartoon representation draws helices as coils and strands as arrows; sticks shows the backbone as bonds; surface shows the solvent-excluded envelope. Rainbow coloring maps sequence position to hue (blue→red, N→C); chain coloring assigns a distinct color per polypeptide.

Solvent-accessible surface area. Solvent-accessible surface area (SASA) is the area in Å² traced out by the centre of a 1.4 Å probe sphere (a water molecule) rolled over the protein's van der Waals surface (Shrake–Rupley / Lee–Richards construction). Buried residues have near-zero SASA; fully exposed residues can exceed 200 Å². The total SASA scales roughly with the number of surface residues.

Secondary structure (8-state, DSSP). The SS8 string is DSSP's per-residue secondary-structure call. α-helix (H) means an i→i+4 H-bond ladder; β-strand (E) means the residue participates in a β-sheet; 3₁₀ (G) and π (I) are tighter and wider helices; T/S are turns/bends; '-' is loop.

pLDDT. For AlphaFold models, the B-factor field carries pLDDT — the model's own estimate of local accuracy on a 0–100 scale. Regions with pLDDT<50 should be treated as essentially unmodeled; they often correspond to intrinsically disordered segments.

Nearest PDB structures. Nearest PDB neighbors are the top structural matches found by Foldseek when searching this structure against the entire Protein Data Bank. Each hit reports a TM-score (0 to 1; >0.5 almost always implies the same fold) and an E-value. These are *structural* homologs — they may share no detectable sequence similarity.